Protein AF-A0A3N5ISM2-F1 (afdb_monomer_lite)

Foldseek 3Di:
DDDDDDDDDDDDDDDDDDDPPDPPDPPPPDPPPDDPPDPDPADPLNVQLVVCVVVVQALLLSLVVVLCVVVVHDDVPVSVVLVCPDCQSPPVPHDHSNLVSVLVSLCVVANDDDVDDGDPCSVVVNVVSVVVVD

Secondary structure (DSSP, 8-state):
----------------------S-S--------PPPPP--SS-HHHHHHHHHHHTT--HHHHHHHHHHHHTT---HHHHHHGGGGHHIIIIISS--HHHHHHHHHHHHHHS-BTTBPPPTTHHHHHHHHHHHH-

pLDDT: mean 79.18, std 22.54, range [32.69, 98.44]

Structure (mmCIF, N/CA/C/O backbone):
data_AF-A0A3N5ISM2-F1
#
_entry.id   AF-A0A3N5ISM2-F1
#
loop_
_atom_site.group_PDB
_atom_site.id
_atom_site.type_symbol
_atom_site.label_atom_id
_atom_site.label_alt_id
_atom_site.label_comp_id
_atom_site.label_asym_id
_atom_site.label_entity_id
_atom_site.label_seq_id
_atom_site.pdbx_PDB_ins_code
_atom_site.Cartn_x
_atom_site.Cartn_y
_atom_site.Cartn_z
_atom_site.occupancy
_atom_site.B_iso_or_equiv
_atom_site.auth_seq_id
_atom_site.auth_comp_id
_atom_site.auth_asym_id
_atom_site.auth_atom_id
_atom_site.pdbx_PDB_model_num
ATOM 1 N N . MET A 1 1 ? 62.559 11.944 3.498 1.00 38.59 1 MET A N 1
ATOM 2 C CA . MET A 1 1 ? 63.296 12.099 2.227 1.00 38.59 1 MET A CA 1
ATOM 3 C C . MET A 1 1 ? 62.301 12.504 1.157 1.00 38.59 1 MET A C 1
ATOM 5 O O . MET A 1 1 ? 61.352 11.772 0.919 1.00 38.59 1 MET A O 1
ATOM 9 N N . ALA A 1 2 ? 62.467 13.708 0.616 1.00 42.25 2 ALA A N 1
ATOM 10 C CA . ALA A 1 2 ? 61.690 14.233 -0.499 1.00 42.25 2 ALA A CA 1
ATOM 11 C C . ALA A 1 2 ? 62.311 13.787 -1.828 1.00 42.25 2 ALA A C 1
ATOM 13 O O . ALA A 1 2 ? 63.533 13.717 -1.916 1.00 42.25 2 ALA A O 1
ATOM 14 N N . ALA A 1 3 ? 61.484 13.575 -2.852 1.00 40.28 3 ALA A N 1
ATOM 15 C CA . ALA A 1 3 ? 61.843 13.851 -4.242 1.00 40.28 3 ALA A CA 1
ATOM 16 C C . ALA A 1 3 ? 60.572 13.868 -5.103 1.00 40.28 3 ALA A C 1
ATOM 18 O O . ALA A 1 3 ? 60.040 12.826 -5.472 1.00 40.28 3 ALA A O 1
ATOM 19 N N . GLY A 1 4 ? 60.090 15.068 -5.423 1.00 41.00 4 GLY A N 1
ATOM 20 C CA . GLY A 1 4 ? 59.416 15.299 -6.695 1.00 41.00 4 GLY A CA 1
ATOM 21 C C . GLY A 1 4 ? 60.464 15.701 -7.728 1.00 41.00 4 GLY A C 1
ATOM 22 O O . GLY A 1 4 ? 61.421 16.387 -7.372 1.00 41.00 4 GLY A O 1
ATOM 23 N N . ILE A 1 5 ? 60.285 15.309 -8.991 1.00 41.25 5 ILE A N 1
ATOM 24 C CA . ILE A 1 5 ? 60.936 15.961 -10.134 1.00 41.25 5 ILE A CA 1
ATOM 25 C C . ILE A 1 5 ? 59.917 16.059 -11.274 1.00 41.25 5 ILE A C 1
ATOM 27 O O . ILE A 1 5 ? 59.077 15.186 -11.475 1.00 41.25 5 ILE A O 1
ATOM 31 N N . SER A 1 6 ? 59.986 17.201 -11.941 1.00 37.56 6 SER A N 1
ATOM 32 C CA .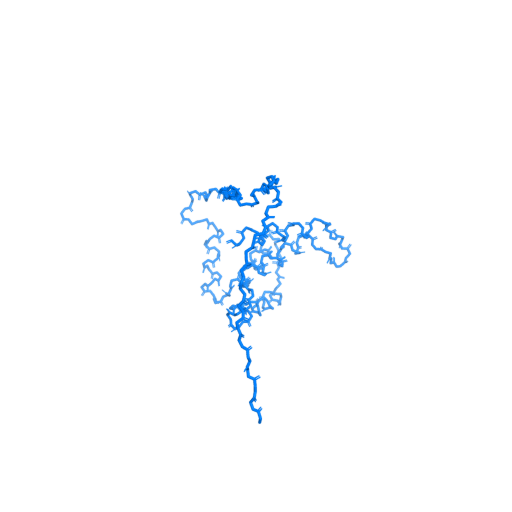 SER A 1 6 ? 59.033 17.828 -12.847 1.00 37.56 6 SER A CA 1
ATOM 33 C C . SER A 1 6 ? 59.512 17.773 -14.310 1.00 37.56 6 SER A C 1
ATOM 35 O O . SER A 1 6 ? 60.662 17.422 -14.566 1.00 37.56 6 SER A O 1
ATOM 37 N N . LEU A 1 7 ? 58.648 18.281 -15.207 1.00 40.03 7 LEU A N 1
ATOM 38 C CA . LEU A 1 7 ? 58.877 18.769 -16.587 1.00 40.03 7 LEU A CA 1
ATOM 39 C C . LEU A 1 7 ? 58.893 17.669 -17.666 1.00 40.03 7 LEU A C 1
ATOM 41 O O . LEU A 1 7 ? 59.715 16.769 -17.641 1.00 40.03 7 LEU A O 1
ATOM 45 N N . GLY A 1 8 ? 57.947 17.622 -18.613 1.00 32.69 8 GLY A N 1
ATOM 46 C CA . GLY A 1 8 ? 57.678 18.605 -19.683 1.00 32.69 8 GLY A CA 1
ATOM 47 C C . GLY A 1 8 ? 58.138 17.950 -21.003 1.00 32.69 8 GLY A C 1
ATOM 48 O O . GLY A 1 8 ? 59.274 17.527 -21.094 1.00 32.69 8 GLY A O 1
ATOM 49 N N . GLY A 1 9 ? 57.334 17.655 -22.026 1.00 35.88 9 GLY A N 1
ATOM 50 C CA . GLY A 1 9 ? 56.445 18.508 -22.804 1.00 35.88 9 GLY A CA 1
ATOM 51 C C . GLY A 1 9 ? 57.027 18.688 -24.220 1.00 35.88 9 GLY A C 1
ATOM 52 O O . GLY A 1 9 ? 58.052 19.346 -24.343 1.00 35.88 9 GLY A O 1
ATOM 53 N N . ARG A 1 10 ? 56.356 18.162 -25.268 1.00 45.03 10 ARG A N 1
ATOM 54 C CA . ARG A 1 10 ? 56.059 18.789 -26.594 1.00 45.03 10 ARG A CA 1
ATOM 55 C C . ARG A 1 10 ? 55.961 17.798 -27.782 1.00 45.03 10 ARG A C 1
ATOM 57 O O . ARG A 1 10 ? 56.956 17.270 -28.246 1.00 45.03 10 ARG A O 1
ATOM 64 N N . ARG A 1 11 ? 54.748 17.794 -28.359 1.00 42.94 11 ARG A N 1
ATOM 65 C CA . ARG A 1 11 ? 54.370 17.994 -29.785 1.00 42.94 11 ARG A CA 1
ATOM 66 C C . ARG A 1 11 ? 54.622 16.922 -30.866 1.00 42.94 11 ARG A C 1
ATOM 68 O O . ARG A 1 11 ? 55.742 16.730 -31.309 1.00 42.94 11 ARG A O 1
ATOM 75 N N . GLY A 1 12 ? 53.492 16.556 -31.495 1.00 34.34 12 GLY A N 1
ATOM 76 C CA . GLY A 1 12 ? 53.297 16.397 -32.952 1.00 34.34 12 GLY A CA 1
ATOM 77 C C . GLY A 1 12 ? 53.440 14.958 -33.463 1.00 34.34 12 GLY A C 1
ATOM 78 O O . GLY A 1 12 ? 54.332 14.265 -33.021 1.00 34.34 12 GLY A O 1
ATOM 79 N N . LEU A 1 13 ? 52.641 14.409 -34.384 1.00 39.16 13 LEU A N 1
ATOM 80 C CA . LEU A 1 13 ? 51.644 14.927 -35.325 1.00 39.16 13 LEU A CA 1
ATOM 81 C C . LEU A 1 13 ? 50.797 13.738 -35.850 1.00 39.16 13 LEU A C 1
ATOM 83 O O . LEU A 1 13 ? 51.342 12.696 -36.180 1.00 39.16 13 LEU A O 1
ATOM 87 N N . ARG A 1 14 ? 49.495 13.990 -36.048 1.00 40.53 14 ARG A N 1
ATOM 88 C CA . ARG A 1 14 ? 48.617 13.470 -37.125 1.00 40.53 14 ARG A CA 1
ATOM 89 C C . ARG A 1 14 ? 48.370 11.951 -37.247 1.00 40.53 14 ARG A C 1
ATOM 91 O O . ARG A 1 14 ? 49.088 11.238 -37.932 1.00 40.53 14 ARG A O 1
ATOM 98 N N . GLY A 1 15 ? 47.175 11.548 -36.810 1.00 35.34 15 GLY A N 1
ATOM 99 C CA . GLY A 1 15 ? 46.365 10.477 -37.403 1.00 35.34 15 GLY A CA 1
ATOM 100 C C . GLY A 1 15 ? 44.922 10.976 -37.544 1.00 35.34 15 GLY A C 1
ATOM 101 O O . GLY A 1 15 ? 44.420 11.660 -36.660 1.00 35.34 15 GLY A O 1
ATOM 102 N N . ARG A 1 16 ? 44.304 10.763 -38.703 1.00 43.78 16 ARG A N 1
ATOM 103 C CA . ARG A 1 16 ? 43.146 11.502 -39.224 1.00 43.78 16 ARG A CA 1
ATOM 104 C C . ARG A 1 16 ? 41.813 10.864 -38.772 1.00 43.78 16 ARG A C 1
ATOM 106 O O . ARG A 1 16 ? 41.587 9.689 -39.004 1.00 43.78 16 ARG A O 1
ATOM 113 N N . ILE A 1 17 ? 40.980 11.683 -38.130 1.00 41.72 17 ILE A N 1
ATOM 114 C CA . ILE A 1 17 ? 39.506 11.701 -38.010 1.00 41.72 17 ILE A CA 1
ATOM 115 C C . ILE A 1 17 ? 38.716 10.623 -38.791 1.00 41.72 17 ILE A C 1
ATOM 117 O O . ILE A 1 17 ? 38.725 10.619 -40.020 1.00 41.72 17 ILE A O 1
ATOM 121 N N . GLY A 1 18 ? 37.927 9.821 -38.068 1.00 44.56 18 GLY A N 1
ATOM 122 C CA . GLY A 1 18 ? 36.647 9.255 -38.524 1.00 44.56 18 GLY A CA 1
ATOM 123 C C . GLY A 1 18 ? 35.524 9.830 -37.644 1.00 44.56 18 GLY A C 1
ATOM 124 O O . GLY A 1 18 ? 35.813 10.186 -36.497 1.00 44.56 18 GLY A O 1
ATOM 125 N N . PRO A 1 19 ? 34.283 10.009 -38.137 1.00 40.69 19 PRO A N 1
ATOM 126 C CA . PRO A 1 19 ? 33.253 10.693 -37.369 1.00 40.69 19 PRO A CA 1
ATOM 127 C C . PRO A 1 19 ? 32.830 9.808 -36.198 1.00 40.69 19 PRO A C 1
ATOM 129 O O . PRO A 1 19 ? 32.187 8.774 -36.372 1.00 40.69 19 PRO A O 1
ATOM 132 N N . LEU A 1 20 ? 33.200 10.231 -34.992 1.00 48.22 20 LEU A N 1
ATOM 133 C CA . LEU A 1 20 ? 32.540 9.792 -33.778 1.00 48.22 20 LEU A CA 1
ATOM 134 C C . LEU A 1 20 ? 31.147 10.424 -33.834 1.00 48.22 20 LEU A C 1
ATOM 136 O O . LEU A 1 20 ? 30.992 11.608 -33.547 1.00 48.22 20 LEU A O 1
ATOM 140 N N . GLY A 1 21 ? 30.162 9.671 -34.327 1.00 42.72 21 GLY A N 1
ATOM 141 C CA . GLY A 1 21 ? 28.768 10.082 -34.246 1.00 42.72 21 GLY A CA 1
ATOM 142 C C . GLY A 1 21 ? 28.451 10.388 -32.789 1.00 42.72 21 GLY A C 1
ATOM 143 O O . GLY A 1 21 ? 28.583 9.512 -31.937 1.00 42.72 21 GLY A O 1
ATOM 144 N N . ASP A 1 22 ? 28.115 11.643 -32.506 1.00 43.78 22 ASP A N 1
ATOM 145 C CA . ASP A 1 22 ? 27.749 12.116 -31.179 1.00 43.78 22 ASP A CA 1
ATOM 146 C C . ASP A 1 22 ? 26.622 11.243 -30.598 1.00 43.78 22 ASP A C 1
ATOM 148 O O . ASP A 1 22 ? 25.503 11.280 -31.113 1.00 43.78 22 ASP A O 1
ATOM 152 N N . PRO A 1 23 ? 26.825 10.527 -29.476 1.00 48.50 23 PRO A N 1
ATOM 153 C CA . PRO A 1 23 ? 25.712 9.937 -28.739 1.00 48.50 23 PRO A CA 1
ATOM 154 C C . PRO A 1 23 ? 24.957 10.993 -27.908 1.00 48.50 23 PRO A C 1
ATOM 156 O O . PRO A 1 23 ? 24.110 10.651 -27.090 1.00 48.50 23 PRO A O 1
ATOM 159 N N . LYS A 1 24 ? 25.240 12.290 -28.108 1.00 45.88 24 LYS A N 1
ATOM 160 C CA . LYS A 1 24 ? 24.573 13.417 -27.441 1.00 45.88 24 LYS A CA 1
ATOM 161 C C . LYS A 1 24 ? 23.500 14.073 -28.311 1.00 45.88 24 LYS A C 1
ATOM 163 O O . LYS A 1 24 ? 23.356 15.292 -28.322 1.00 45.88 24 LYS A O 1
ATOM 168 N N . GLY A 1 25 ? 22.700 13.270 -29.006 1.00 46.53 25 GLY A N 1
ATOM 169 C CA . GLY A 1 25 ? 21.348 13.716 -29.332 1.00 46.53 25 GLY A CA 1
ATOM 170 C C . GLY A 1 25 ? 20.531 13.710 -28.038 1.00 46.53 25 GLY A C 1
ATOM 171 O O . GLY A 1 25 ? 20.606 12.715 -27.315 1.00 46.53 25 GLY A O 1
ATOM 172 N N . PRO A 1 26 ? 19.772 14.766 -27.689 1.00 43.81 26 PRO A N 1
ATOM 173 C CA . PRO A 1 26 ? 18.862 14.660 -26.560 1.00 43.81 26 PRO A CA 1
ATOM 174 C C . PRO A 1 26 ? 17.922 13.494 -26.861 1.00 43.81 26 PRO A C 1
ATOM 176 O O . PRO A 1 26 ? 17.241 13.494 -27.892 1.00 43.81 26 PRO A O 1
ATOM 179 N N . ALA A 1 27 ? 17.912 12.484 -25.987 1.00 52.78 27 ALA A N 1
ATOM 180 C CA . ALA A 1 27 ? 16.834 11.515 -25.969 1.00 52.78 27 ALA A CA 1
ATOM 181 C C . ALA A 1 27 ? 15.553 12.346 -25.938 1.00 52.78 27 ALA A C 1
ATOM 183 O O . ALA A 1 27 ? 15.340 13.127 -25.009 1.00 52.78 27 ALA A O 1
ATOM 184 N N . ARG A 1 28 ? 14.762 12.289 -27.014 1.00 46.25 28 ARG A N 1
ATOM 185 C CA . ARG A 1 28 ? 13.465 12.953 -27.045 1.00 46.25 28 ARG A CA 1
ATOM 186 C C . ARG A 1 28 ? 12.628 12.264 -25.983 1.00 46.25 28 ARG A C 1
ATOM 188 O O . ARG A 1 28 ? 12.032 11.222 -26.236 1.00 46.25 28 ARG A O 1
ATOM 195 N N . VAL A 1 29 ? 12.629 12.841 -24.788 1.00 57.44 29 VAL A N 1
ATOM 196 C CA . VAL A 1 29 ? 11.648 12.554 -23.757 1.00 57.44 29 VAL A CA 1
ATOM 197 C C . VAL A 1 29 ? 10.336 13.037 -24.351 1.00 57.44 29 VAL A C 1
ATOM 199 O O . VAL A 1 29 ? 10.036 14.230 -24.372 1.00 57.44 29 VAL A O 1
ATOM 202 N N . PHE A 1 30 ? 9.595 12.113 -24.959 1.00 49.72 30 PHE A N 1
ATOM 203 C CA . PHE A 1 30 ? 8.215 12.377 -25.312 1.00 49.72 30 PHE A CA 1
ATOM 204 C C . PHE A 1 30 ? 7.498 12.768 -24.020 1.00 49.72 30 PHE A C 1
ATOM 206 O O . PHE A 1 30 ? 7.662 12.072 -23.014 1.00 49.72 30 PHE A O 1
ATOM 213 N N . PRO A 1 31 ? 6.717 13.859 -24.003 1.00 53.97 31 PRO A N 1
ATOM 214 C CA . PRO A 1 31 ? 5.926 14.170 -22.829 1.00 53.97 31 PRO A CA 1
ATOM 215 C C . PRO A 1 31 ? 4.985 12.987 -22.586 1.00 53.97 31 PRO A C 1
ATOM 217 O O . PRO A 1 31 ? 4.120 12.699 -23.419 1.00 53.97 31 PRO A O 1
ATOM 220 N N . ARG A 1 32 ? 5.167 12.288 -21.457 1.00 59.53 32 ARG A N 1
ATOM 221 C CA . ARG A 1 32 ? 4.216 11.293 -20.951 1.00 59.53 32 ARG A CA 1
ATOM 222 C C . ARG A 1 32 ? 2.946 12.048 -20.586 1.00 59.53 32 ARG A C 1
ATOM 224 O O . ARG A 1 32 ? 2.745 12.466 -19.450 1.00 59.53 32 ARG A O 1
ATOM 231 N N . ARG A 1 33 ? 2.096 12.302 -21.581 1.00 57.53 33 ARG A N 1
ATOM 232 C CA . ARG A 1 33 ? 0.772 12.871 -21.357 1.00 57.53 33 ARG A CA 1
ATOM 233 C C . ARG A 1 33 ? -0.066 11.758 -20.743 1.00 57.53 33 ARG A C 1
ATOM 235 O O . ARG A 1 33 ? -0.716 10.998 -21.456 1.00 57.53 33 ARG A O 1
ATOM 242 N N . GLY A 1 34 ? 0.029 11.636 -19.421 1.00 57.34 34 GLY A N 1
ATOM 243 C CA . GLY A 1 34 ? -0.855 10.789 -18.637 1.00 57.34 34 GLY A CA 1
ATOM 244 C C . GLY A 1 34 ? -2.318 11.127 -18.943 1.00 57.34 34 GLY A C 1
ATOM 245 O O . GLY A 1 34 ? -2.608 12.222 -19.449 1.00 57.34 34 GLY A O 1
ATOM 246 N N . PRO A 1 35 ? -3.247 10.192 -18.691 1.00 57.94 35 PRO A N 1
ATOM 247 C CA . PRO A 1 35 ? -4.665 10.434 -18.908 1.00 57.94 35 PRO A CA 1
ATOM 248 C C . PRO A 1 35 ? -5.060 11.743 -18.219 1.00 57.94 35 PRO A C 1
ATOM 250 O O . PRO A 1 35 ? -4.806 11.930 -17.031 1.00 57.94 35 PRO A O 1
ATOM 253 N N . LYS A 1 36 ? -5.620 12.686 -18.992 1.00 58.47 36 LYS A N 1
ATOM 254 C CA . LYS A 1 36 ? -6.107 13.955 -18.446 1.00 58.47 36 LYS A CA 1
ATOM 255 C C . LYS A 1 36 ? -7.109 13.624 -17.342 1.00 58.47 36 LYS A C 1
ATOM 257 O O . LYS A 1 36 ? -8.044 12.864 -17.598 1.00 58.47 36 LYS A O 1
ATOM 262 N N . ALA A 1 37 ? -6.890 14.174 -16.147 1.00 58.00 37 ALA A N 1
ATOM 263 C CA . ALA A 1 37 ? -7.836 14.077 -15.044 1.00 58.00 37 ALA A CA 1
ATOM 264 C C . ALA A 1 37 ? -9.241 14.401 -15.569 1.00 58.00 37 ALA A C 1
ATOM 266 O O . ALA A 1 37 ? -9.430 15.394 -16.282 1.00 58.00 37 ALA A O 1
ATOM 267 N N . ARG A 1 38 ? -10.199 13.512 -15.294 1.00 58.16 38 ARG A N 1
ATOM 268 C CA . ARG A 1 38 ? -11.601 13.778 -15.612 1.00 58.16 38 ARG A CA 1
ATOM 269 C C . ARG A 1 38 ? -12.034 14.973 -14.749 1.00 58.16 38 ARG A C 1
ATOM 271 O O . ARG A 1 38 ? -11.607 15.054 -13.600 1.00 58.16 38 ARG A O 1
ATOM 278 N N . PRO A 1 39 ? -12.766 15.953 -15.303 1.00 55.97 39 PRO A N 1
ATOM 279 C CA . PRO A 1 39 ? -13.135 17.152 -14.568 1.00 55.97 39 PRO A CA 1
ATOM 280 C C . PRO A 1 39 ? -14.371 16.868 -13.708 1.00 55.97 39 PRO A C 1
ATOM 282 O O . PRO A 1 39 ? -15.468 17.328 -14.012 1.00 55.97 39 PRO A O 1
ATOM 285 N N . ASP A 1 40 ? -14.194 16.093 -12.644 1.00 62.56 40 ASP A N 1
ATOM 286 C CA . ASP A 1 40 ? -15.130 15.974 -11.534 1.00 62.56 40 ASP A CA 1
ATOM 287 C C . ASP A 1 40 ? -14.450 16.480 -10.254 1.00 62.56 40 ASP A C 1
ATOM 289 O O . ASP A 1 40 ? -13.392 16.013 -9.843 1.00 62.56 40 ASP A O 1
ATOM 293 N N . MET A 1 41 ? -15.035 17.522 -9.659 1.00 56.03 41 MET A N 1
ATOM 294 C CA . MET A 1 41 ? -14.435 18.361 -8.610 1.00 56.03 41 MET A CA 1
ATOM 295 C C . MET A 1 41 ? -14.177 17.630 -7.275 1.00 56.03 41 MET A C 1
ATOM 297 O O . MET A 1 41 ? -13.525 18.188 -6.404 1.00 56.03 41 MET A O 1
ATOM 301 N N . LEU A 1 42 ? -14.630 16.387 -7.117 1.00 64.44 42 LEU A N 1
ATOM 302 C CA . LEU A 1 42 ? -14.223 15.418 -6.093 1.00 64.44 42 LEU A CA 1
ATOM 303 C C . LEU A 1 42 ? -14.944 14.113 -6.441 1.00 64.44 42 LEU A C 1
ATOM 305 O O . LEU A 1 42 ? -16.138 13.988 -6.191 1.00 64.44 42 LEU A O 1
ATOM 309 N N . ASN A 1 43 ? -14.241 13.168 -7.062 1.00 84.56 43 ASN A N 1
ATOM 310 C CA . ASN A 1 43 ? -14.794 11.840 -7.333 1.00 84.56 43 ASN A CA 1
ATOM 311 C C . ASN A 1 43 ? -15.038 11.085 -6.009 1.00 84.56 43 ASN A C 1
ATOM 313 O O . ASN A 1 43 ? -14.361 11.355 -5.011 1.00 84.56 43 ASN A O 1
ATOM 317 N N . ASP A 1 44 ? -15.923 10.088 -6.011 1.00 88.50 44 ASP A N 1
ATOM 318 C CA . ASP A 1 44 ? -16.213 9.197 -4.879 1.00 88.50 44 ASP A CA 1
ATOM 319 C C . ASP A 1 44 ? -14.929 8.615 -4.266 1.00 88.50 44 ASP A C 1
ATOM 321 O O . ASP A 1 44 ? -14.769 8.566 -3.046 1.00 88.50 44 ASP A O 1
ATOM 325 N N . VAL A 1 45 ? -13.954 8.261 -5.111 1.00 91.25 45 VAL A N 1
ATOM 326 C CA . VAL A 1 45 ? -12.637 7.773 -4.668 1.00 91.25 45 VAL A CA 1
ATOM 327 C C . VAL A 1 45 ? -11.863 8.850 -3.906 1.00 91.25 45 VAL A C 1
ATOM 329 O O . VAL A 1 45 ? -11.268 8.567 -2.869 1.00 91.25 45 VAL A O 1
ATOM 332 N N . SER A 1 46 ? -11.875 10.096 -4.380 1.00 92.19 46 SER A N 1
ATOM 333 C CA . SER A 1 46 ? -11.198 11.213 -3.713 1.00 92.19 46 SER A CA 1
ATOM 334 C C . SER A 1 46 ? -11.851 11.545 -2.369 1.00 92.19 46 SER A C 1
ATOM 336 O O . SER A 1 46 ? -11.142 11.761 -1.387 1.00 92.19 46 SER A O 1
ATOM 338 N N . LEU A 1 47 ? -13.185 11.514 -2.291 1.00 94.06 47 LEU A N 1
ATOM 339 C CA . LEU A 1 47 ? -13.910 11.642 -1.023 1.00 94.06 47 LEU A CA 1
ATOM 340 C C . LEU A 1 47 ? -13.554 10.506 -0.061 1.00 94.06 47 LEU A C 1
ATOM 342 O O . LEU A 1 47 ? -13.319 10.754 1.123 1.00 94.06 47 LEU A O 1
ATOM 346 N N . ARG A 1 48 ? -13.451 9.273 -0.565 1.00 95.62 48 ARG A N 1
ATOM 347 C CA . ARG A 1 48 ? -13.079 8.118 0.255 1.00 95.62 48 ARG A CA 1
ATOM 348 C C . ARG A 1 48 ? -11.652 8.221 0.793 1.00 95.62 48 ARG A C 1
ATOM 350 O O . ARG A 1 48 ? -11.435 7.953 1.973 1.00 95.62 48 ARG A O 1
ATOM 357 N N . ILE A 1 49 ? -10.704 8.680 -0.026 1.00 96.00 49 ILE A N 1
ATOM 358 C CA . ILE A 1 49 ? -9.331 8.984 0.407 1.00 96.00 49 ILE A CA 1
ATOM 359 C C . ILE A 1 49 ? -9.352 9.992 1.560 1.00 96.00 49 ILE A C 1
ATOM 361 O O . ILE A 1 49 ? -8.755 9.731 2.601 1.00 96.00 49 ILE A O 1
ATOM 365 N N . LEU A 1 50 ? -10.081 11.106 1.412 1.00 95.88 50 LEU A N 1
ATOM 366 C CA . LEU A 1 50 ? -10.177 12.133 2.455 1.00 95.88 50 LEU A CA 1
ATOM 367 C C . LEU A 1 50 ? -10.764 11.586 3.761 1.00 95.88 50 LEU A C 1
ATOM 369 O O . LEU A 1 50 ? -10.251 11.893 4.835 1.00 95.88 50 LEU A O 1
ATOM 373 N N . GLN A 1 51 ? -11.806 10.756 3.683 1.00 97.00 51 GLN A N 1
ATOM 374 C CA . GLN A 1 51 ? -12.404 10.124 4.861 1.00 97.00 51 GLN A CA 1
ATOM 375 C C . GLN A 1 51 ? -11.415 9.215 5.592 1.00 97.00 51 GLN A C 1
ATOM 377 O O . GLN A 1 51 ? -11.317 9.287 6.816 1.00 97.00 51 GLN A O 1
ATOM 382 N N . LEU A 1 52 ? -10.692 8.363 4.861 1.00 97.50 52 LEU A N 1
ATOM 383 C CA . LEU A 1 52 ? -9.720 7.441 5.448 1.00 97.50 52 LEU A CA 1
ATOM 384 C C . LEU A 1 52 ? -8.532 8.202 6.048 1.00 97.50 52 LEU A C 1
ATOM 386 O O . LEU A 1 52 ? -8.143 7.939 7.184 1.00 97.50 52 LEU A O 1
ATOM 390 N N . SER A 1 53 ? -8.010 9.209 5.349 1.00 96.19 53 SER A N 1
ATOM 391 C CA . SER A 1 53 ? -6.957 10.071 5.894 1.00 96.19 53 SER A CA 1
ATOM 392 C C . SER A 1 53 ? -7.422 10.844 7.133 1.00 96.19 53 SER A C 1
ATOM 394 O O . SER A 1 53 ? -6.668 10.955 8.096 1.00 96.19 53 SER A O 1
ATOM 396 N N . GLY A 1 54 ? -8.673 11.315 7.164 1.00 97.12 54 GLY A N 1
ATOM 397 C CA . GLY A 1 54 ? -9.270 11.961 8.340 1.00 97.12 54 GLY A CA 1
ATOM 398 C C . GLY A 1 54 ? -9.416 11.037 9.556 1.00 97.12 54 GLY A C 1
ATOM 399 O O . GLY A 1 54 ? -9.477 11.519 10.683 1.00 97.12 54 GLY A O 1
ATOM 400 N N . GLN A 1 55 ? -9.421 9.718 9.346 1.00 97.06 55 GLN A N 1
ATOM 401 C CA . GLN A 1 55 ? -9.387 8.706 10.410 1.00 97.06 55 GLN A CA 1
ATOM 402 C C . GLN A 1 55 ? -7.960 8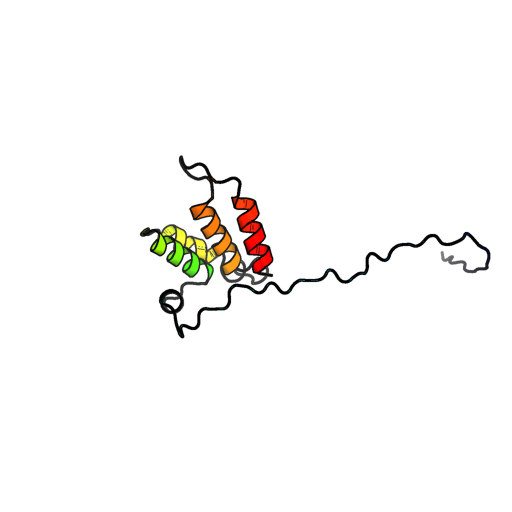.379 10.885 1.00 97.06 55 GLN A C 1
ATOM 404 O O . GLN A 1 55 ? -7.792 7.570 11.794 1.00 97.06 55 GLN A O 1
ATOM 409 N N . GLY A 1 56 ? -6.936 9.001 10.294 1.00 96.62 56 GLY A N 1
ATOM 410 C CA . GLY A 1 56 ? -5.533 8.798 10.654 1.00 96.62 56 GLY A CA 1
ATOM 411 C C . GLY A 1 56 ? -4.816 7.707 9.859 1.00 96.62 56 GLY A C 1
ATOM 412 O O . GLY A 1 56 ? -3.675 7.397 10.189 1.00 96.62 56 GLY A O 1
ATOM 413 N N . TYR A 1 57 ? -5.435 7.140 8.819 1.00 97.62 57 TYR A N 1
ATOM 414 C CA . TYR A 1 57 ? -4.749 6.193 7.938 1.00 97.62 57 TYR A CA 1
ATOM 415 C C . TYR A 1 57 ? -3.710 6.902 7.062 1.00 97.62 57 TYR A C 1
ATOM 417 O O . TYR A 1 57 ? -4.022 7.899 6.398 1.00 97.62 57 TYR A O 1
ATOM 425 N N . GLY A 1 58 ? -2.491 6.363 7.007 1.00 96.31 58 GLY A N 1
ATOM 426 C CA . GLY A 1 58 ? -1.452 6.861 6.110 1.00 96.31 58 GLY A CA 1
ATOM 427 C C . GLY A 1 58 ? -1.617 6.384 4.666 1.00 96.31 58 GLY A C 1
ATOM 428 O O . GLY A 1 58 ? -2.477 5.569 4.331 1.00 96.31 58 GLY A O 1
ATOM 429 N N . CYS A 1 59 ? -0.779 6.909 3.768 1.00 95.75 59 CYS A N 1
ATOM 430 C CA . CYS A 1 59 ? -0.948 6.738 2.319 1.00 95.75 59 CYS A CA 1
ATOM 431 C C . CYS A 1 59 ? -0.957 5.271 1.859 1.00 95.75 59 CYS A C 1
ATOM 433 O O . CYS A 1 59 ? -1.747 4.901 0.989 1.00 95.75 59 CYS A O 1
ATOM 435 N N . SER A 1 60 ? -0.117 4.426 2.456 1.00 97.38 60 SER A N 1
ATOM 436 C CA . SER A 1 60 ? -0.053 2.998 2.149 1.00 97.38 60 SER A CA 1
ATOM 437 C C . SER A 1 60 ? -1.283 2.236 2.644 1.00 97.38 60 SER A C 1
ATOM 439 O O . SER A 1 60 ? -1.774 1.340 1.953 1.00 97.38 60 SER A O 1
ATOM 441 N N . GLN A 1 61 ? -1.807 2.608 3.813 1.00 98.12 61 GLN A N 1
ATOM 442 C CA . GLN A 1 61 ? -3.017 2.018 4.379 1.00 98.12 61 GLN A CA 1
ATOM 443 C C . GLN A 1 61 ? -4.250 2.397 3.563 1.00 98.12 61 GLN A C 1
ATOM 445 O O . GLN A 1 61 ? -5.039 1.520 3.221 1.00 98.12 61 GLN A O 1
ATOM 450 N N . VAL A 1 62 ? -4.378 3.675 3.187 1.00 98.12 62 VAL A N 1
ATOM 451 C CA . VAL A 1 62 ? -5.478 4.176 2.349 1.00 98.12 62 VAL A CA 1
ATOM 452 C C . VAL A 1 62 ? -5.547 3.408 1.029 1.00 98.12 62 VAL A C 1
ATOM 454 O O . VAL A 1 62 ? -6.615 2.929 0.657 1.00 98.12 62 VAL A O 1
ATOM 457 N N . LEU A 1 63 ? -4.416 3.242 0.333 1.00 97.56 63 LEU A N 1
ATOM 458 C CA . LEU A 1 63 ? -4.389 2.526 -0.947 1.00 97.56 63 LEU A CA 1
ATOM 459 C C . LEU A 1 63 ? -4.810 1.060 -0.815 1.00 97.56 63 LEU A C 1
ATOM 461 O O . LEU A 1 63 ? -5.582 0.571 -1.639 1.00 97.56 63 LEU A O 1
ATOM 465 N N . MET A 1 64 ? -4.331 0.364 0.218 1.00 98.31 64 MET A N 1
ATOM 466 C CA . MET A 1 64 ? -4.711 -1.030 0.444 1.00 98.31 64 MET A CA 1
ATOM 467 C C . MET A 1 64 ? -6.186 -1.160 0.838 1.00 98.31 64 MET A C 1
ATOM 469 O O . MET A 1 64 ? -6.875 -2.034 0.321 1.00 98.31 64 MET A O 1
ATOM 473 N N . GLN A 1 65 ? -6.689 -0.266 1.691 1.00 98.19 65 GLN A N 1
ATOM 474 C CA . GLN A 1 65 ? -8.095 -0.246 2.093 1.00 98.19 65 GLN A CA 1
ATOM 475 C C . GLN A 1 65 ? -9.018 -0.061 0.882 1.00 98.19 65 GLN A C 1
ATOM 477 O O . GLN A 1 65 ? -9.963 -0.823 0.713 1.00 98.19 65 GLN A O 1
ATOM 482 N N . LEU A 1 66 ? -8.710 0.889 -0.008 1.00 97.44 66 LEU A N 1
ATOM 483 C CA . LEU A 1 66 ? -9.473 1.095 -1.245 1.00 97.44 66 LEU A CA 1
ATOM 484 C C . LEU A 1 66 ? -9.450 -0.139 -2.157 1.00 97.44 66 LEU A C 1
ATOM 486 O O . LEU A 1 66 ? -10.460 -0.473 -2.774 1.00 97.44 66 LEU A O 1
ATOM 490 N N . ALA A 1 67 ? -8.305 -0.821 -2.251 1.00 97.25 67 ALA A N 1
ATOM 491 C CA . ALA A 1 67 ? -8.178 -2.028 -3.061 1.00 97.25 67 ALA A CA 1
ATOM 492 C C . ALA A 1 67 ? -9.008 -3.196 -2.506 1.00 97.25 67 ALA A C 1
ATOM 494 O O . ALA A 1 67 ? -9.603 -3.931 -3.293 1.00 97.25 67 ALA A O 1
ATOM 495 N N . LEU A 1 68 ? -9.062 -3.354 -1.181 1.00 97.69 68 LEU A N 1
ATOM 496 C CA . LEU A 1 68 ? -9.899 -4.353 -0.511 1.00 97.69 68 LEU A CA 1
ATOM 497 C C . LEU A 1 68 ? -11.390 -4.018 -0.657 1.00 97.69 68 LEU A C 1
ATOM 499 O O . LEU A 1 68 ? -12.171 -4.883 -1.047 1.00 97.69 68 LEU A O 1
ATOM 503 N N . GLU A 1 69 ? -11.771 -2.750 -0.471 1.00 96.12 69 GLU A N 1
ATOM 504 C CA . GLU A 1 69 ? -13.148 -2.275 -0.673 1.00 96.12 69 GLU A CA 1
ATOM 505 C C . GLU A 1 69 ? -13.639 -2.539 -2.100 1.00 96.12 69 GLU A C 1
ATOM 507 O O . GLU A 1 69 ? -14.745 -3.045 -2.290 1.00 96.12 69 GLU A O 1
ATOM 512 N N . ALA A 1 70 ? -12.798 -2.287 -3.108 1.00 95.44 70 ALA A N 1
ATOM 513 C CA . ALA A 1 70 ? -13.118 -2.575 -4.508 1.00 95.44 70 ALA A CA 1
ATOM 514 C C . ALA A 1 70 ? -13.325 -4.076 -4.792 1.00 95.44 70 ALA A C 1
ATOM 516 O O . ALA A 1 70 ? -13.985 -4.432 -5.769 1.00 95.44 70 ALA A O 1
ATOM 517 N N . ARG A 1 71 ? -12.774 -4.954 -3.946 1.00 94.81 71 ARG A N 1
ATOM 518 C CA . ARG A 1 71 ? -12.940 -6.416 -4.010 1.00 94.81 71 ARG A CA 1
ATOM 519 C C . ARG A 1 71 ? -14.075 -6.928 -3.121 1.00 94.81 71 ARG A C 1
ATOM 521 O O . ARG A 1 71 ? -14.366 -8.119 -3.155 1.00 94.81 71 ARG A O 1
ATOM 528 N N . GLY A 1 72 ? -14.711 -6.056 -2.335 1.00 96.88 72 GLY A N 1
ATOM 529 C CA . GLY A 1 72 ? -15.672 -6.463 -1.308 1.00 96.88 72 GLY A CA 1
ATOM 530 C C . GLY A 1 72 ? -15.033 -7.284 -0.182 1.00 96.88 72 GLY A C 1
ATOM 531 O O . GLY A 1 72 ? -15.710 -8.101 0.438 1.00 96.88 72 GLY A O 1
ATOM 532 N N . GLU A 1 73 ? -13.733 -7.103 0.056 1.00 96.69 73 GLU A N 1
ATOM 533 C CA . GLU A 1 73 ? -12.965 -7.809 1.081 1.00 96.69 73 GLU A CA 1
ATOM 534 C C . GLU A 1 73 ? -12.715 -6.908 2.295 1.00 96.69 73 GLU A C 1
ATOM 536 O O . GLU A 1 73 ? -12.576 -5.692 2.167 1.00 96.69 73 GLU A O 1
ATOM 541 N N . ASP A 1 74 ? -12.599 -7.520 3.475 1.00 96.44 74 ASP A N 1
ATOM 542 C CA . ASP A 1 74 ? -12.143 -6.852 4.694 1.00 96.44 74 ASP A CA 1
ATOM 543 C C . ASP A 1 74 ? -10.951 -7.609 5.288 1.00 96.44 74 ASP A C 1
ATOM 545 O O . ASP A 1 74 ? -11.006 -8.818 5.529 1.00 96.44 74 ASP A O 1
ATOM 549 N N . ASN A 1 75 ? -9.843 -6.898 5.496 1.00 97.50 75 ASN A N 1
ATOM 550 C CA . ASN A 1 75 ? -8.636 -7.457 6.098 1.00 97.50 75 ASN A CA 1
ATOM 551 C C . ASN A 1 75 ? -7.912 -6.399 6.944 1.00 97.50 75 ASN A C 1
ATOM 553 O O . ASN A 1 75 ? -6.887 -5.840 6.529 1.00 97.50 75 ASN A O 1
ATOM 557 N N . PRO A 1 76 ? -8.394 -6.140 8.171 1.00 96.88 76 PRO A N 1
ATOM 558 C CA . PRO A 1 76 ? -7.825 -5.103 9.024 1.00 96.88 76 PRO A CA 1
ATOM 559 C C . PRO A 1 76 ? -6.391 -5.431 9.467 1.00 96.88 76 PRO A C 1
ATOM 561 O O . PRO A 1 76 ? -5.625 -4.529 9.801 1.00 96.88 76 PRO A O 1
ATOM 564 N N . GLY A 1 77 ? -5.995 -6.711 9.471 1.00 98.44 77 GLY A N 1
ATOM 565 C CA . GLY A 1 77 ? -4.620 -7.125 9.760 1.00 98.44 77 GLY A CA 1
ATOM 566 C C . GLY A 1 77 ? -3.640 -6.661 8.684 1.00 98.44 77 GLY A C 1
ATOM 567 O O . GLY A 1 77 ? -2.610 -6.068 9.009 1.00 98.44 77 GLY A O 1
ATOM 568 N N . LEU A 1 78 ? -3.996 -6.866 7.414 1.00 97.69 78 LEU A N 1
ATOM 569 C CA . LEU A 1 78 ? -3.212 -6.392 6.276 1.00 97.69 78 LEU A CA 1
ATOM 570 C C . LEU A 1 78 ? -3.130 -4.862 6.265 1.00 97.69 78 LEU A C 1
ATOM 572 O O . LEU A 1 78 ? -2.034 -4.316 6.179 1.00 97.69 78 LEU A O 1
ATOM 576 N N . VAL A 1 79 ? -4.257 -4.168 6.440 1.00 98.19 79 VAL A N 1
ATOM 577 C CA . VAL A 1 79 ? -4.298 -2.693 6.459 1.00 98.19 79 VAL A CA 1
ATOM 578 C C . VAL A 1 79 ? -3.434 -2.120 7.587 1.00 98.19 79 VAL A C 1
ATOM 580 O O . VAL A 1 79 ? -2.702 -1.154 7.374 1.00 98.19 79 VAL A O 1
ATOM 583 N N . ARG A 1 80 ? -3.430 -2.738 8.777 1.00 98.06 80 ARG A N 1
ATOM 584 C CA . ARG A 1 80 ? -2.502 -2.350 9.855 1.00 98.06 80 ARG A CA 1
ATOM 585 C C . ARG A 1 80 ? -1.040 -2.576 9.475 1.00 98.06 80 ARG A C 1
ATOM 587 O O . ARG A 1 80 ? -0.218 -1.707 9.743 1.00 98.06 80 ARG A O 1
ATOM 594 N N . ALA A 1 81 ? -0.710 -3.700 8.840 1.00 97.88 81 ALA A N 1
ATOM 595 C CA . ALA A 1 81 ? 0.662 -3.989 8.421 1.00 97.88 81 ALA A CA 1
ATOM 596 C C . ALA A 1 81 ? 1.202 -2.956 7.412 1.00 97.88 81 ALA A C 1
ATOM 598 O O . ALA A 1 81 ? 2.386 -2.616 7.455 1.00 97.88 81 ALA A O 1
ATOM 599 N N . MET A 1 82 ? 0.336 -2.390 6.562 1.00 97.69 82 MET A N 1
ATOM 600 C CA . MET A 1 82 ? 0.723 -1.362 5.586 1.00 97.69 82 MET A CA 1
ATOM 601 C C . MET A 1 82 ? 1.271 -0.074 6.221 1.00 97.69 82 MET A C 1
ATOM 603 O O . MET A 1 82 ? 2.003 0.650 5.543 1.00 97.69 82 MET A O 1
ATOM 607 N N . ALA A 1 83 ? 0.996 0.196 7.505 1.00 96.19 83 ALA A N 1
ATOM 608 C CA . ALA A 1 83 ? 1.561 1.345 8.222 1.00 96.19 83 ALA A CA 1
ATOM 609 C C . ALA A 1 83 ? 3.101 1.334 8.235 1.00 96.19 83 ALA A C 1
ATOM 611 O O . ALA A 1 83 ? 3.738 2.384 8.244 1.00 96.19 83 ALA A O 1
ATOM 612 N N . GLY A 1 84 ? 3.726 0.152 8.155 1.00 95.06 84 GLY A N 1
ATOM 613 C CA . GLY A 1 84 ? 5.186 0.021 8.104 1.00 95.06 84 GLY A CA 1
ATOM 614 C C . GLY A 1 84 ? 5.840 0.646 6.864 1.00 95.06 84 GLY A C 1
ATOM 615 O O . GLY A 1 84 ? 7.047 0.875 6.868 1.00 95.06 84 GLY A O 1
ATOM 616 N N . LEU A 1 85 ? 5.064 0.936 5.814 1.00 95.44 85 LEU A N 1
ATOM 617 C CA . LEU A 1 85 ? 5.547 1.570 4.581 1.00 95.44 85 LEU A CA 1
ATOM 618 C C . LEU A 1 85 ? 5.447 3.103 4.617 1.00 95.44 85 LEU A C 1
ATOM 620 O O . LEU A 1 85 ? 5.952 3.783 3.721 1.00 95.44 85 LEU A O 1
ATOM 624 N N . GLU A 1 86 ? 4.793 3.666 5.631 1.00 92.19 86 GLU A N 1
ATOM 625 C CA . GLU A 1 86 ? 4.587 5.107 5.746 1.00 92.19 86 GLU A CA 1
ATOM 626 C C . GLU A 1 86 ? 5.902 5.853 5.979 1.00 92.19 86 GLU A C 1
ATOM 628 O O . GLU A 1 86 ? 6.882 5.300 6.479 1.00 92.19 86 GLU A O 1
ATOM 633 N N . TYR A 1 87 ? 5.931 7.133 5.594 1.00 88.62 87 TYR A N 1
ATOM 634 C CA . TYR A 1 87 ? 7.096 8.010 5.757 1.00 88.62 87 TYR A CA 1
ATOM 635 C C . TYR A 1 87 ? 8.410 7.404 5.238 1.00 88.62 87 TYR A C 1
ATOM 637 O O . TYR A 1 87 ? 9.455 7.582 5.855 1.00 88.62 87 TYR A O 1
ATOM 645 N N . GLY A 1 88 ? 8.378 6.652 4.132 1.00 85.12 88 GLY A N 1
ATOM 646 C CA . GLY A 1 88 ? 9.570 5.970 3.621 1.00 85.12 88 GLY A CA 1
ATOM 647 C C . GLY A 1 88 ? 10.154 5.013 4.658 1.00 85.12 88 GLY A C 1
ATOM 648 O O . GLY A 1 88 ? 11.332 5.127 5.008 1.00 85.12 88 GLY A O 1
ATOM 649 N N . CYS A 1 89 ? 9.300 4.134 5.188 1.00 86.81 89 CYS A N 1
ATOM 650 C CA . CYS A 1 89 ? 9.594 3.220 6.292 1.00 86.81 89 CYS A CA 1
ATOM 651 C C . CYS A 1 89 ? 10.057 3.949 7.572 1.00 86.81 89 CYS A C 1
ATOM 653 O O . CYS A 1 89 ? 11.065 3.588 8.181 1.00 86.81 89 CYS A O 1
ATOM 655 N N . GLY A 1 90 ? 9.351 5.019 7.952 1.00 83.75 90 GLY A N 1
ATOM 656 C CA . GLY A 1 90 ? 9.565 5.798 9.182 1.00 83.75 90 GLY A CA 1
ATOM 657 C C . GLY A 1 90 ? 10.705 6.826 9.150 1.00 83.75 90 GLY A C 1
ATOM 658 O O . GLY A 1 90 ? 10.724 7.733 9.979 1.00 83.75 90 GLY A O 1
ATOM 659 N N . GLY A 1 91 ? 11.652 6.719 8.212 1.00 81.69 91 GLY A N 1
ATOM 660 C CA . GLY A 1 91 ? 12.866 7.551 8.186 1.00 81.69 91 GLY A CA 1
ATOM 661 C C . GLY A 1 91 ? 12.926 8.617 7.089 1.00 81.69 91 GLY A C 1
ATOM 662 O O . GLY A 1 91 ? 13.915 9.346 7.014 1.00 81.69 91 GLY A O 1
ATOM 663 N N . GLY A 1 92 ? 11.941 8.671 6.192 1.00 81.25 92 GLY A N 1
ATOM 664 C CA . GLY A 1 92 ? 11.882 9.584 5.042 1.00 81.25 92 GLY A CA 1
ATOM 665 C C . GLY A 1 92 ? 12.959 9.350 3.976 1.00 81.25 92 GLY A C 1
ATOM 666 O O . GLY A 1 92 ? 13.063 10.127 3.033 1.00 81.25 92 GLY A O 1
ATOM 667 N N . ARG A 1 93 ? 13.785 8.308 4.135 1.00 81.44 93 ARG A N 1
ATOM 668 C CA . ARG A 1 93 ? 14.925 7.992 3.256 1.00 81.44 93 ARG A CA 1
ATOM 669 C C . ARG A 1 93 ? 14.682 6.776 2.367 1.00 81.44 93 ARG A C 1
ATOM 671 O O . ARG A 1 93 ? 15.412 6.607 1.396 1.00 81.44 93 ARG A O 1
ATOM 678 N N . ALA A 1 94 ? 13.712 5.926 2.706 1.00 88.00 94 ALA A N 1
ATOM 679 C CA . ALA A 1 94 ? 13.332 4.798 1.862 1.00 88.00 94 ALA A CA 1
ATOM 680 C C . ALA A 1 94 ? 12.255 5.202 0.842 1.00 88.00 94 ALA A C 1
ATOM 682 O O . ALA A 1 94 ? 11.808 6.349 0.789 1.00 88.00 94 ALA A O 1
ATOM 683 N N . THR A 1 95 ? 11.840 4.241 0.021 1.00 89.81 95 THR A N 1
ATOM 684 C CA . THR A 1 95 ? 10.839 4.425 -1.034 1.00 89.81 95 THR A CA 1
ATOM 685 C C . THR A 1 95 ? 9.500 4.926 -0.481 1.00 89.81 95 THR A C 1
ATOM 687 O O . THR A 1 95 ? 9.059 4.494 0.581 1.00 89.81 95 THR A O 1
ATOM 690 N N . CYS A 1 96 ? 8.829 5.818 -1.217 1.00 94.19 96 CYS A N 1
ATOM 691 C CA . CYS A 1 96 ? 7.524 6.373 -0.847 1.00 94.19 96 CYS A CA 1
ATOM 692 C C . CYS A 1 96 ? 6.485 5.278 -0.539 1.00 94.19 96 CYS A C 1
ATOM 694 O O . CYS A 1 96 ? 6.296 4.359 -1.337 1.00 94.19 96 CYS A O 1
ATOM 696 N N . GLY A 1 97 ? 5.760 5.428 0.576 1.00 94.69 97 GLY A N 1
ATOM 697 C CA . GLY A 1 97 ? 4.724 4.483 1.010 1.00 94.69 97 GLY A CA 1
ATOM 698 C C . GLY A 1 97 ? 3.568 4.325 0.023 1.00 94.69 97 GLY A C 1
ATOM 699 O O . GLY A 1 97 ? 3.004 3.242 -0.102 1.00 94.69 97 GLY A O 1
ATOM 700 N N . ALA A 1 98 ? 3.243 5.378 -0.733 1.00 95.44 98 ALA A N 1
ATOM 701 C CA . ALA A 1 98 ? 2.217 5.304 -1.769 1.00 95.44 98 ALA A CA 1
ATOM 702 C C . ALA A 1 98 ? 2.659 4.417 -2.946 1.00 95.44 98 ALA A C 1
ATOM 704 O O . ALA A 1 98 ? 1.886 3.584 -3.413 1.00 95.44 98 ALA A O 1
ATOM 705 N N . LEU A 1 99 ? 3.914 4.557 -3.392 1.00 96.19 99 LEU A N 1
ATOM 706 C CA . LEU A 1 99 ? 4.465 3.748 -4.483 1.00 96.19 99 LEU A CA 1
ATOM 707 C C . LEU A 1 99 ? 4.559 2.274 -4.079 1.00 96.19 99 LEU A C 1
ATOM 709 O O . LEU A 1 99 ? 4.086 1.400 -4.802 1.00 96.19 99 LEU A O 1
ATOM 713 N N . THR A 1 100 ? 5.123 1.985 -2.905 1.00 96.12 100 THR A N 1
ATOM 714 C CA . THR A 1 100 ? 5.268 0.602 -2.431 1.00 96.12 100 THR A CA 1
ATOM 715 C C . THR A 1 100 ? 3.914 -0.060 -2.181 1.00 96.12 100 THR A C 1
ATOM 717 O O . THR A 1 100 ? 3.731 -1.214 -2.565 1.00 96.12 100 THR A O 1
ATOM 720 N N . ALA A 1 101 ? 2.928 0.664 -1.644 1.00 97.12 101 ALA A N 1
ATOM 721 C CA . ALA A 1 101 ? 1.572 0.142 -1.509 1.00 97.12 101 ALA A CA 1
ATOM 722 C C . ALA A 1 101 ? 0.884 -0.094 -2.859 1.00 97.12 101 ALA A C 1
ATOM 724 O O . ALA A 1 101 ? 0.218 -1.114 -3.017 1.00 97.12 101 ALA A O 1
ATOM 725 N N . ALA A 1 102 ? 1.075 0.780 -3.851 1.00 97.31 102 ALA A N 1
ATOM 726 C CA . ALA A 1 102 ? 0.566 0.546 -5.201 1.00 97.31 102 ALA A CA 1
ATOM 727 C C . ALA A 1 102 ? 1.182 -0.720 -5.831 1.00 97.31 102 ALA A C 1
ATOM 729 O O . ALA A 1 102 ? 0.458 -1.518 -6.427 1.00 97.31 102 ALA A O 1
ATOM 730 N N . CYS A 1 103 ? 2.478 -0.979 -5.616 1.00 97.50 103 CYS A N 1
ATOM 731 C CA . CYS A 1 103 ? 3.110 -2.249 -5.993 1.00 97.50 103 CYS A CA 1
ATOM 732 C C . CYS A 1 103 ? 2.459 -3.453 -5.288 1.00 97.50 103 CYS A C 1
ATOM 734 O O . CYS A 1 103 ? 2.180 -4.463 -5.937 1.00 97.50 103 CYS A O 1
ATOM 736 N N . CYS A 1 104 ? 2.170 -3.348 -3.985 1.00 97.31 104 CYS A N 1
ATOM 737 C CA . CYS A 1 104 ? 1.445 -4.386 -3.245 1.00 97.31 104 CYS A CA 1
ATOM 738 C C . CYS A 1 104 ? 0.040 -4.620 -3.813 1.00 97.31 104 CYS A C 1
ATOM 740 O O . CYS A 1 104 ? -0.366 -5.769 -3.960 1.00 97.31 104 CYS A O 1
ATOM 742 N N . VAL A 1 105 ? -0.686 -3.559 -4.175 1.00 97.44 105 VAL A N 1
ATOM 743 C CA . VAL A 1 105 ? -2.012 -3.666 -4.799 1.00 97.44 105 VAL A CA 1
ATOM 744 C C . VAL A 1 105 ? -1.916 -4.351 -6.161 1.00 97.44 105 VAL A C 1
ATOM 746 O O . VAL A 1 105 ? -2.689 -5.264 -6.424 1.00 97.44 105 VAL A O 1
ATOM 749 N N . LEU A 1 106 ? -0.945 -4.006 -7.012 1.00 97.25 106 LEU A N 1
ATOM 750 C CA . LEU A 1 106 ? -0.735 -4.729 -8.274 1.00 97.25 106 LEU A CA 1
ATOM 751 C C . LEU A 1 106 ? -0.477 -6.221 -8.028 1.00 97.25 106 LEU A C 1
ATOM 753 O O . LEU A 1 106 ? -1.098 -7.069 -8.668 1.00 97.25 106 LEU A O 1
ATOM 757 N N . ALA A 1 107 ? 0.378 -6.551 -7.060 1.00 96.38 107 ALA A N 1
ATOM 758 C CA . ALA A 1 107 ? 0.645 -7.935 -6.678 1.00 96.38 107 ALA A CA 1
ATOM 759 C C . ALA A 1 107 ? -0.583 -8.643 -6.069 1.00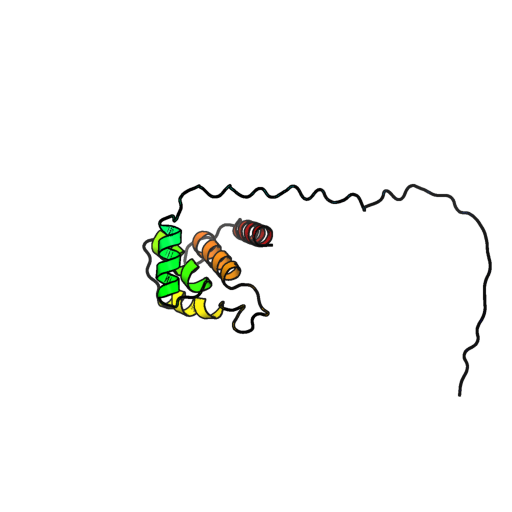 96.38 107 ALA A C 1
ATOM 761 O O . ALA A 1 107 ? -0.725 -9.847 -6.257 1.00 96.38 107 ALA A O 1
ATOM 762 N N . LEU A 1 108 ? -1.507 -7.926 -5.421 1.00 94.62 108 LEU A N 1
ATOM 763 C CA . LEU A 1 108 ? -2.769 -8.489 -4.919 1.00 94.62 108 LEU A CA 1
ATOM 764 C C . LEU A 1 108 ? -3.675 -9.008 -6.054 1.00 94.62 108 LEU A C 1
ATOM 766 O O . LEU A 1 108 ? -4.454 -9.939 -5.846 1.00 94.62 108 LEU A O 1
ATOM 770 N N . TYR A 1 109 ? -3.580 -8.425 -7.253 1.00 92.88 109 TYR A N 1
ATOM 771 C CA . TYR A 1 109 ? -4.350 -8.854 -8.430 1.00 92.88 109 TYR A CA 1
ATOM 772 C C . TYR A 1 109 ? -3.582 -9.795 -9.363 1.00 92.88 109 TYR A C 1
ATOM 774 O O . TYR A 1 109 ? -4.195 -10.602 -10.057 1.00 92.88 109 TYR A O 1
ATOM 782 N N . ALA A 1 110 ? -2.258 -9.661 -9.425 1.00 94.31 110 ALA A N 1
ATOM 783 C CA . ALA A 1 110 ? -1.430 -10.291 -10.452 1.00 94.31 110 ALA A CA 1
ATOM 784 C C . ALA A 1 110 ? -0.347 -11.235 -9.896 1.00 94.31 110 ALA A C 1
ATOM 786 O O . ALA A 1 110 ? 0.301 -11.949 -10.663 1.00 94.31 110 ALA A O 1
ATOM 787 N N . GLY A 1 111 ? -0.120 -11.240 -8.583 1.00 92.94 111 GLY A N 1
ATOM 788 C CA . GLY A 1 111 ? 0.871 -12.080 -7.919 1.00 92.94 111 GLY A CA 1
ATOM 789 C C . GLY A 1 111 ? 0.402 -13.517 -7.714 1.00 92.94 111 GLY A C 1
ATOM 790 O O . GLY A 1 111 ? -0.787 -13.822 -7.722 1.00 92.94 111 GLY A O 1
ATOM 791 N N . ARG A 1 112 ? 1.368 -14.418 -7.517 1.00 92.00 112 ARG A N 1
ATOM 792 C CA . ARG A 1 112 ? 1.103 -15.799 -7.095 1.00 92.00 112 ARG A CA 1
ATOM 793 C C . ARG A 1 112 ? 0.787 -15.819 -5.596 1.00 92.00 112 ARG A C 1
ATOM 795 O O . ARG A 1 112 ? 1.528 -15.225 -4.816 1.00 92.00 112 ARG A O 1
ATOM 802 N N . GLY A 1 113 ? -0.240 -16.565 -5.195 1.00 85.25 113 GLY A N 1
ATOM 803 C CA . GLY A 1 113 ? -0.598 -16.761 -3.788 1.00 85.25 113 GLY A CA 1
ATOM 804 C C . GLY A 1 113 ? -1.645 -17.859 -3.607 1.00 85.25 113 GLY A C 1
ATOM 805 O O . GLY A 1 113 ? -2.558 -17.979 -4.420 1.00 85.25 113 GLY A O 1
ATOM 806 N N . GLY A 1 114 ? -1.506 -18.672 -2.553 1.00 82.31 114 GLY A N 1
ATOM 807 C CA . GLY A 1 114 ? -2.332 -19.870 -2.363 1.00 82.31 114 GLY A CA 1
ATOM 808 C C . GLY A 1 114 ? -2.254 -20.799 -3.578 1.00 82.31 114 GLY A C 1
ATOM 809 O O . GLY A 1 114 ? -1.164 -21.047 -4.095 1.00 82.31 114 GLY A O 1
ATOM 810 N N . ASP A 1 115 ? -3.414 -21.235 -4.066 1.00 77.56 115 ASP A N 1
ATOM 811 C CA . ASP A 1 115 ? -3.537 -22.067 -5.272 1.00 77.56 115 ASP A CA 1
ATOM 812 C C . ASP A 1 115 ? -3.582 -21.242 -6.575 1.00 77.56 115 ASP A C 1
ATOM 814 O O . ASP A 1 115 ? -3.569 -21.796 -7.678 1.00 77.56 115 ASP A O 1
ATOM 818 N N . ALA A 1 116 ? -3.630 -19.907 -6.483 1.00 76.56 116 ALA A N 1
ATOM 819 C CA . ALA A 1 116 ? -3.724 -19.037 -7.647 1.00 76.56 116 ALA A CA 1
ATOM 820 C C . ALA A 1 116 ? -2.362 -18.879 -8.338 1.00 76.56 116 ALA A C 1
ATOM 822 O O . ALA A 1 116 ? -1.354 -18.476 -7.742 1.00 76.56 116 ALA A O 1
ATOM 823 N N . SER A 1 117 ? -2.349 -19.147 -9.643 1.00 79.00 117 SER A N 1
ATOM 824 C CA . SER A 1 117 ? -1.205 -18.826 -10.492 1.00 79.00 117 SER A CA 1
ATOM 825 C C . SER A 1 117 ? -1.150 -17.318 -10.720 1.00 79.00 117 SER A C 1
ATOM 827 O O . SER A 1 117 ? -2.115 -16.721 -11.189 1.00 79.00 117 SER A O 1
ATOM 829 N N . GLY A 1 118 ? -0.014 -16.706 -10.386 1.00 88.81 118 GLY A N 1
ATOM 830 C CA . GLY A 1 118 ? 0.260 -15.320 -10.752 1.00 88.81 118 GLY A CA 1
ATOM 831 C C . GLY A 1 118 ? 0.428 -15.166 -12.264 1.00 88.81 118 GLY A C 1
ATOM 832 O O . GLY A 1 118 ? 0.614 -16.147 -12.984 1.00 88.81 118 GLY A O 1
ATOM 833 N N . THR A 1 119 ? 0.388 -13.928 -12.746 1.00 92.88 119 THR A N 1
ATOM 834 C CA . THR A 1 119 ? 0.693 -13.613 -14.146 1.00 92.88 119 THR A CA 1
ATOM 835 C C . THR A 1 119 ? 2.166 -13.269 -14.327 1.00 92.88 119 THR A C 1
ATOM 837 O O . THR A 1 119 ? 2.741 -12.492 -13.562 1.00 92.88 119 THR A O 1
ATOM 840 N N . ASP A 1 120 ? 2.756 -13.753 -15.419 1.00 93.94 120 ASP A N 1
ATOM 841 C CA . ASP A 1 120 ? 4.130 -13.422 -15.818 1.00 93.94 120 ASP A CA 1
ATOM 842 C C . ASP A 1 120 ? 4.301 -11.936 -16.188 1.00 93.94 120 ASP A C 1
ATOM 844 O O . ASP A 1 120 ? 5.417 -11.452 -16.372 1.00 93.94 120 ASP A O 1
ATOM 848 N N . ARG A 1 121 ? 3.197 -11.178 -16.289 1.00 95.50 121 ARG A N 1
ATOM 849 C CA . ARG A 1 121 ? 3.212 -9.736 -16.578 1.00 95.50 121 ARG A CA 1
ATOM 850 C C . ARG A 1 121 ? 3.440 -8.857 -15.353 1.00 95.50 121 ARG A C 1
ATOM 852 O O . ARG A 1 121 ? 3.696 -7.668 -15.540 1.00 95.50 121 ARG A O 1
ATOM 859 N N . LEU A 1 122 ? 3.370 -9.393 -14.130 1.00 96.06 122 LEU A N 1
ATOM 860 C CA . LEU A 1 122 ? 3.531 -8.589 -12.913 1.00 96.06 122 LEU A CA 1
ATOM 861 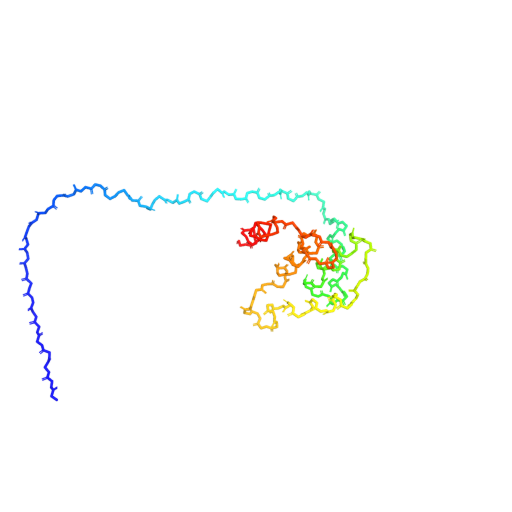C C . LEU A 1 122 ? 4.823 -7.739 -12.925 1.00 96.06 122 LEU A C 1
ATOM 863 O O . LEU A 1 122 ? 4.715 -6.541 -12.667 1.00 96.06 122 LEU A O 1
ATOM 867 N N . PRO A 1 123 ? 6.012 -8.258 -13.303 1.00 96.38 123 PRO A N 1
ATOM 868 C CA . PRO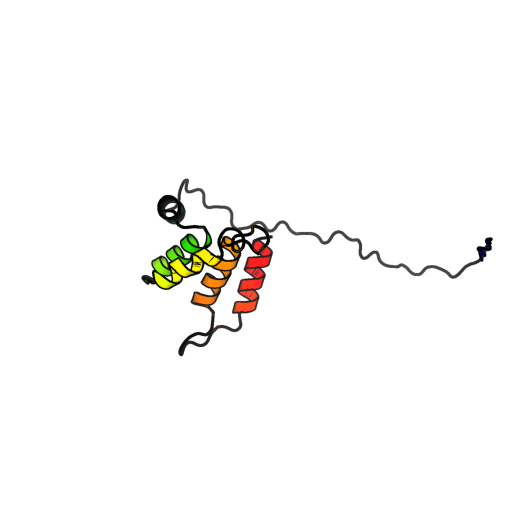 A 1 123 ? 7.225 -7.440 -13.376 1.00 96.38 123 PRO A CA 1
ATOM 869 C C . PRO A 1 123 ? 7.101 -6.231 -14.316 1.00 96.38 123 PRO A C 1
ATOM 871 O O . PRO A 1 123 ? 7.549 -5.141 -13.972 1.00 96.38 123 PRO A O 1
ATOM 874 N N . LEU A 1 124 ? 6.437 -6.393 -15.469 1.00 97.38 124 LEU A N 1
ATOM 875 C CA . LEU A 1 124 ? 6.212 -5.303 -16.428 1.00 97.38 124 LEU A CA 1
ATOM 876 C C . LEU A 1 124 ? 5.238 -4.254 -15.883 1.00 97.38 124 LEU A C 1
ATOM 878 O O . LEU A 1 124 ? 5.427 -3.062 -16.111 1.00 97.38 124 LEU A O 1
ATOM 882 N N . MET A 1 125 ? 4.206 -4.682 -15.152 1.00 97.69 125 MET A N 1
ATOM 883 C CA . MET A 1 125 ? 3.248 -3.773 -14.515 1.00 97.69 125 MET A CA 1
ATOM 884 C C . MET A 1 125 ? 3.9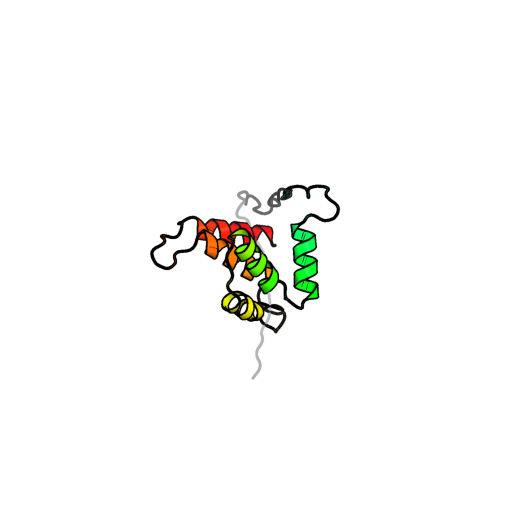14 -2.946 -13.410 1.00 97.69 125 MET A C 1
ATOM 886 O O . MET A 1 125 ? 3.694 -1.740 -13.337 1.00 97.69 125 MET A O 1
ATOM 890 N N . LEU A 1 126 ? 4.754 -3.584 -12.585 1.00 97.19 126 LEU A N 1
ATOM 891 C CA . LEU A 1 126 ? 5.527 -2.909 -11.540 1.00 97.19 126 LEU A CA 1
ATOM 892 C C . LEU A 1 126 ? 6.521 -1.910 -12.140 1.00 97.19 126 LEU A C 1
ATOM 894 O O . LEU A 1 126 ? 6.603 -0.783 -11.664 1.00 97.19 126 LEU A O 1
ATOM 898 N N . GLN A 1 127 ? 7.227 -2.289 -13.209 1.00 96.88 127 GLN A N 1
ATOM 899 C CA . GLN A 1 127 ? 8.136 -1.376 -13.901 1.00 96.88 127 GLN A CA 1
ATOM 900 C C . GLN A 1 127 ? 7.382 -0.176 -14.489 1.00 96.88 127 GLN A C 1
ATOM 902 O O . GLN A 1 127 ? 7.777 0.962 -14.269 1.00 96.88 127 GLN A O 1
ATOM 907 N N . ALA A 1 128 ? 6.262 -0.410 -15.181 1.00 97.38 128 ALA A N 1
ATOM 908 C CA . ALA A 1 128 ? 5.459 0.667 -15.754 1.00 97.38 128 ALA A CA 1
ATOM 909 C C . ALA A 1 128 ? 4.925 1.636 -14.685 1.00 97.38 128 ALA A C 1
ATOM 911 O O . ALA A 1 128 ? 4.862 2.840 -14.936 1.00 97.38 128 ALA A O 1
ATOM 912 N N . LEU A 1 129 ? 4.558 1.120 -13.505 1.00 97.12 129 LEU A N 1
ATOM 913 C CA . LEU A 1 129 ? 4.154 1.932 -12.360 1.00 97.12 129 LEU A CA 1
ATOM 914 C C . LEU A 1 129 ? 5.319 2.779 -11.833 1.00 97.12 129 LEU A C 1
ATOM 916 O O . LEU A 1 129 ? 5.146 3.984 -11.664 1.00 97.12 129 LEU A O 1
ATOM 920 N N . SER A 1 130 ? 6.488 2.174 -11.605 1.00 94.69 130 SER A N 1
ATOM 921 C CA . SER A 1 130 ? 7.684 2.891 -11.146 1.00 94.69 130 SER A CA 1
ATOM 922 C C . SER A 1 130 ? 8.094 3.988 -12.127 1.00 94.69 130 SER A C 1
ATOM 924 O O . SER A 1 130 ? 8.243 5.135 -11.722 1.00 94.69 130 SER A O 1
ATOM 926 N N . ASP A 1 131 ? 8.153 3.676 -13.425 1.00 95.38 131 ASP A N 1
ATOM 927 C CA . ASP A 1 131 ? 8.510 4.639 -14.472 1.00 95.38 131 ASP A CA 1
ATOM 928 C C . ASP A 1 131 ? 7.491 5.790 -14.601 1.00 95.38 131 ASP A C 1
ATOM 930 O O . ASP A 1 131 ? 7.783 6.817 -15.210 1.00 95.38 131 ASP A O 1
ATOM 934 N N . TRP A 1 132 ? 6.238 5.588 -14.181 1.00 95.44 132 TRP A N 1
ATOM 935 C CA . TRP A 1 132 ? 5.215 6.641 -14.169 1.00 95.44 132 TRP A CA 1
ATOM 936 C C . TRP A 1 132 ? 5.296 7.520 -12.916 1.00 95.44 132 TRP A C 1
ATOM 938 O O . TRP A 1 132 ? 4.861 8.669 -12.961 1.00 95.44 132 TRP A O 1
ATOM 948 N N . PHE A 1 133 ? 5.792 6.967 -11.810 1.00 92.06 133 PHE A N 1
ATOM 949 C CA . PHE A 1 133 ? 5.860 7.648 -10.521 1.00 92.06 133 PHE A CA 1
ATOM 950 C C . PHE A 1 133 ? 7.035 8.634 -10.429 1.00 92.06 133 PHE A C 1
ATOM 952 O O . PHE A 1 133 ? 6.949 9.599 -9.668 1.00 92.06 133 PHE A O 1
ATOM 959 N N . GLU A 1 134 ? 8.111 8.376 -11.178 1.00 85.06 134 GLU A N 1
ATOM 960 C CA . GLU A 1 134 ? 9.238 9.300 -11.399 1.00 85.06 134 GLU A CA 1
ATOM 961 C C . GLU A 1 134 ? 8.864 10.486 -12.304 1.00 85.06 134 GLU A C 1
ATOM 963 O O . GLU A 1 134 ? 9.269 11.622 -11.961 1.00 85.06 134 GLU A O 1
#

Sequence (134 aa):
MAAGISLGGRRGLRGRIGPLGDPKGPARVFPRRGPKARPDMLNDVSLRILQLSGQGYGCSQVLMQLALEARGEDNPGLVRAMAGLEYGCGGGRATCGALTAACCVLALYAGRGGDASGTDRLPLMLQALSDWFE

Radius of gyration: 26.42 Å; chains: 1; bounding box: 80×41×50 Å